Protein AF-A0AAP8LA38-F1 (afdb_monomer_lite)

Foldseek 3Di:
DDWDKFQVVVVLLVLQVVCVVVVVDDPPDDWDKDKDWDWDADPDPQFDQAPVGGTTWTWIFIDTPNRTNGIMTIHRDDDRPPCPVVSVVVSVVSD

Sequence (95 aa):
KNYDFNTADTLNTLLLNCMFASGQLKEGEMYDVDFDHQFIETEKYDAKPTYKKFLGYRPGVAVIDDLIVGMENSEGDTNVRCDQKDTLKRFFERC

Structure (mmCIF, N/CA/C/O backbone):
data_AF-A0AAP8LA38-F1
#
_entry.id   AF-A0AAP8LA38-F1
#
loop_
_atom_site.group_PDB
_atom_site.id
_atom_site.type_symbol
_atom_site.label_atom_id
_atom_site.label_alt_id
_atom_site.label_comp_id
_atom_site.label_asym_id
_atom_site.label_entity_id
_atom_site.label_seq_id
_atom_site.pdbx_PDB_ins_code
_atom_site.Cartn_x
_atom_site.Cartn_y
_atom_site.Cartn_z
_atom_site.occupanc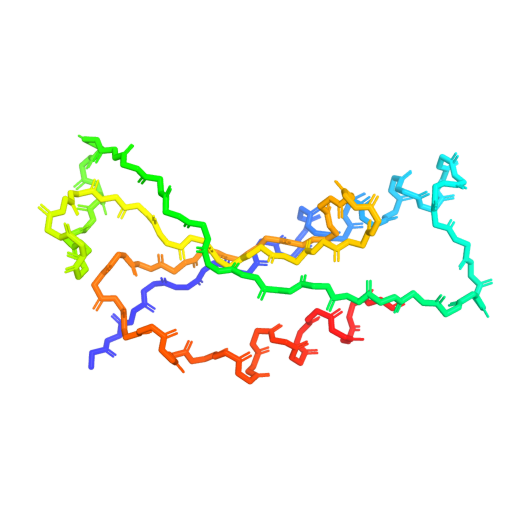y
_atom_site.B_iso_or_equiv
_atom_site.auth_seq_id
_atom_site.auth_comp_id
_atom_site.auth_asym_id
_atom_site.auth_atom_id
_atom_site.pdbx_PDB_model_num
ATOM 1 N N . LYS A 1 1 ? 22.023 3.041 -5.050 1.00 52.41 1 LYS A N 1
ATOM 2 C CA . LYS A 1 1 ? 20.986 3.395 -6.047 1.00 52.41 1 LYS A CA 1
ATOM 3 C C . LYS A 1 1 ? 19.891 4.130 -5.298 1.00 52.41 1 LYS A C 1
ATOM 5 O O . LYS A 1 1 ? 19.580 3.684 -4.203 1.00 52.41 1 LYS A O 1
ATOM 10 N N . ASN A 1 2 ? 19.417 5.254 -5.826 1.00 57.28 2 ASN A N 1
ATOM 11 C CA . ASN A 1 2 ? 18.261 5.963 -5.289 1.00 57.28 2 ASN A CA 1
ATOM 12 C C . ASN A 1 2 ? 17.061 5.464 -6.099 1.00 57.28 2 ASN A C 1
ATOM 14 O O . ASN A 1 2 ? 17.126 5.546 -7.325 1.00 57.28 2 ASN A O 1
ATOM 18 N N . TYR A 1 3 ? 16.090 4.835 -5.446 1.00 64.69 3 TYR A N 1
ATOM 19 C CA . TYR A 1 3 ? 14.879 4.337 -6.099 1.00 64.69 3 TYR A CA 1
ATOM 20 C C . TYR A 1 3 ? 13.760 5.329 -5.821 1.00 64.69 3 TYR A C 1
ATOM 22 O O . TYR A 1 3 ? 13.629 5.789 -4.685 1.00 64.69 3 TYR A O 1
ATOM 30 N N . ASP A 1 4 ? 12.958 5.640 -6.833 1.00 69.06 4 ASP A N 1
ATOM 31 C CA . ASP A 1 4 ? 11.779 6.469 -6.625 1.00 69.06 4 ASP A CA 1
ATOM 32 C C . ASP A 1 4 ? 10.696 5.651 -5.913 1.00 69.06 4 ASP A C 1
ATOM 34 O O . ASP A 1 4 ? 10.259 4.588 -6.369 1.00 69.06 4 ASP A O 1
ATOM 38 N N . PHE A 1 5 ? 10.285 6.151 -4.751 1.00 76.06 5 PHE A N 1
ATOM 39 C CA . PHE A 1 5 ? 9.273 5.535 -3.909 1.00 76.06 5 PHE A CA 1
ATOM 40 C C . PHE A 1 5 ? 8.142 6.528 -3.672 1.00 76.06 5 PHE A C 1
ATOM 42 O O . PHE A 1 5 ? 8.372 7.645 -3.209 1.00 76.06 5 PHE A O 1
ATOM 49 N N . ASN A 1 6 ? 6.915 6.123 -3.987 1.00 80.81 6 ASN A N 1
ATOM 50 C CA . ASN A 1 6 ? 5.728 6.937 -3.771 1.00 80.81 6 ASN A CA 1
ATOM 51 C C . ASN A 1 6 ? 4.824 6.264 -2.736 1.00 80.81 6 ASN A C 1
ATOM 53 O O . ASN A 1 6 ? 4.225 5.224 -3.008 1.00 80.81 6 ASN A O 1
ATOM 57 N N . THR A 1 7 ? 4.711 6.888 -1.566 1.00 81.31 7 THR A N 1
ATOM 58 C CA . THR A 1 7 ? 3.878 6.443 -0.439 1.00 81.31 7 THR A CA 1
ATOM 59 C C . THR A 1 7 ? 2.388 6.709 -0.633 1.00 81.31 7 THR A C 1
ATOM 61 O O . THR A 1 7 ? 1.584 6.160 0.112 1.00 81.31 7 THR A O 1
ATOM 64 N N . ALA A 1 8 ? 2.014 7.566 -1.591 1.00 85.38 8 ALA A N 1
ATOM 65 C CA . ALA A 1 8 ? 0.637 7.959 -1.885 1.00 85.38 8 ALA A CA 1
ATOM 66 C C . ALA A 1 8 ? -0.192 8.333 -0.634 1.00 85.38 8 ALA A C 1
ATOM 68 O O . ALA A 1 8 ? -1.385 8.037 -0.567 1.00 85.38 8 ALA A O 1
ATOM 69 N N . ASP A 1 9 ? 0.424 9.004 0.349 1.00 85.38 9 ASP A N 1
ATOM 70 C CA . ASP A 1 9 ? -0.159 9.239 1.682 1.00 85.38 9 ASP A CA 1
ATOM 71 C C . ASP A 1 9 ? -1.572 9.834 1.629 1.00 85.38 9 ASP A C 1
ATOM 73 O O . ASP A 1 9 ? -2.493 9.310 2.248 1.00 85.38 9 ASP A O 1
ATOM 77 N N . THR A 1 10 ? -1.782 10.886 0.833 1.00 89.00 10 THR A N 1
ATOM 78 C CA . THR A 1 10 ? -3.095 11.538 0.701 1.00 89.00 10 THR A CA 1
ATOM 79 C C . THR A 1 10 ? -4.172 10.593 0.161 1.00 89.00 10 THR A C 1
ATOM 81 O O . THR A 1 10 ? -5.317 10.652 0.605 1.00 89.00 10 THR A O 1
ATOM 84 N N . LEU A 1 11 ? -3.816 9.721 -0.789 1.00 89.38 11 LEU A N 1
ATOM 85 C CA . LEU A 1 11 ? -4.740 8.742 -1.365 1.00 89.38 11 LEU A CA 1
ATOM 86 C C . LEU A 1 11 ? -5.093 7.666 -0.337 1.00 89.38 11 LEU A C 1
ATOM 88 O O . LEU A 1 11 ? -6.269 7.362 -0.160 1.00 89.38 11 LEU A O 1
ATOM 92 N N . ASN A 1 12 ? -4.087 7.132 0.356 1.00 89.75 12 ASN A N 1
ATOM 93 C CA . ASN A 1 12 ? -4.274 6.092 1.366 1.00 89.75 12 ASN A CA 1
ATOM 94 C C . ASN A 1 12 ? -5.137 6.601 2.532 1.00 89.75 12 ASN A C 1
ATOM 96 O O . ASN A 1 12 ? -6.088 5.936 2.933 1.00 89.75 12 ASN A O 1
ATOM 100 N N . THR A 1 13 ? -4.895 7.827 3.002 1.00 90.19 13 THR A N 1
ATOM 101 C CA . THR A 1 13 ? -5.732 8.470 4.027 1.00 90.19 13 THR A CA 1
ATOM 102 C C . THR A 1 13 ? -7.174 8.660 3.558 1.00 90.19 13 THR A C 1
ATOM 104 O O . THR A 1 13 ? -8.110 8.422 4.319 1.00 90.19 13 THR A O 1
ATOM 107 N N . LEU A 1 14 ? -7.387 9.076 2.305 1.00 91.44 14 LEU A N 1
ATOM 108 C CA . LEU A 1 14 ? -8.738 9.223 1.760 1.00 91.44 14 LEU A CA 1
ATOM 109 C C . LEU A 1 14 ? -9.468 7.874 1.680 1.00 91.44 14 LEU A C 1
ATOM 111 O O . LEU A 1 14 ? -10.636 7.807 2.057 1.00 91.44 14 LEU A O 1
ATOM 115 N N . LEU A 1 15 ? -8.789 6.815 1.229 1.00 90.06 15 LEU A N 1
ATOM 116 C CA . LEU A 1 15 ? -9.349 5.462 1.151 1.00 90.06 15 LEU A CA 1
ATOM 117 C C . LEU A 1 15 ? -9.808 4.967 2.525 1.00 90.06 15 LEU A C 1
ATOM 119 O O . LEU A 1 15 ? -10.96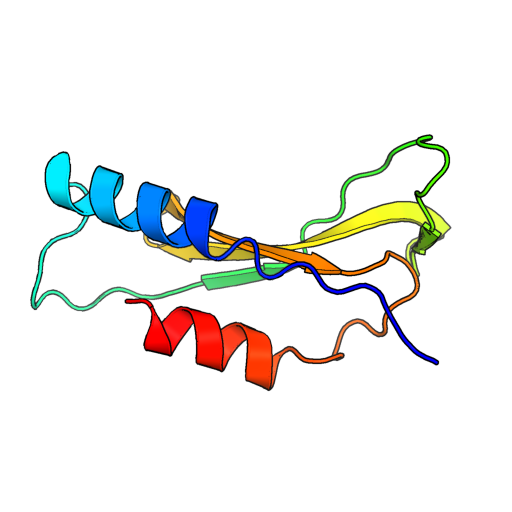7 4.578 2.666 1.00 90.06 15 LEU A O 1
ATOM 123 N N . LEU A 1 16 ? -8.947 5.067 3.540 1.00 89.56 16 LEU A N 1
ATOM 124 C CA . LEU A 1 16 ? -9.283 4.685 4.914 1.00 89.56 16 LEU A CA 1
ATOM 125 C C . LEU A 1 16 ? -10.484 5.480 5.441 1.00 89.56 16 LEU A C 1
ATOM 127 O O . LEU A 1 16 ? -11.452 4.896 5.925 1.00 89.56 16 LEU A O 1
ATOM 131 N N . ASN A 1 17 ? -10.486 6.804 5.260 1.00 90.44 17 ASN A N 1
ATOM 132 C CA . ASN A 1 17 ? -11.609 7.650 5.669 1.00 90.44 17 ASN A CA 1
ATOM 133 C C . ASN A 1 17 ? -12.925 7.244 4.988 1.00 90.44 17 ASN A C 1
ATOM 135 O O . ASN A 1 17 ? -13.973 7.223 5.633 1.00 90.44 17 ASN A O 1
ATOM 139 N N . CYS A 1 18 ? -12.894 6.900 3.697 1.00 92.06 18 CYS A N 1
ATOM 140 C CA . CYS A 1 18 ? -14.069 6.412 2.977 1.00 92.06 18 CYS A CA 1
ATOM 141 C C . CYS A 1 18 ? -14.559 5.055 3.506 1.00 92.06 18 CYS A C 1
ATOM 143 O O . CYS A 1 18 ? -15.769 4.837 3.590 1.00 92.06 18 CYS A O 1
ATOM 145 N N . MET A 1 19 ? -13.653 4.156 3.890 1.00 90.44 19 MET A N 1
ATOM 146 C CA . MET A 1 19 ? -14.004 2.849 4.455 1.00 90.44 19 MET A CA 1
ATOM 147 C C . MET A 1 19 ? -14.628 2.964 5.848 1.00 90.44 19 MET A C 1
ATOM 149 O O . MET A 1 19 ? -15.618 2.288 6.129 1.00 90.44 19 MET A O 1
ATOM 153 N N . PHE A 1 20 ? -14.127 3.873 6.689 1.00 90.25 20 PHE A N 1
ATOM 154 C CA . PHE A 1 20 ? -14.767 4.191 7.968 1.00 90.25 20 PHE A CA 1
ATOM 155 C C . PHE A 1 20 ? -16.129 4.866 7.769 1.00 90.25 20 PHE A C 1
ATOM 157 O O . PHE A 1 20 ? -17.113 4.481 8.397 1.00 90.25 20 PHE A O 1
ATOM 164 N N . ALA A 1 21 ? -16.226 5.832 6.849 1.00 92.38 21 ALA A N 1
ATOM 165 C CA . ALA A 1 21 ? -17.476 6.547 6.581 1.00 92.38 21 ALA A CA 1
ATOM 166 C C . ALA A 1 21 ? -18.578 5.648 5.991 1.00 92.38 21 ALA A C 1
ATOM 168 O O . ALA A 1 21 ? -19.759 5.862 6.257 1.00 92.38 21 ALA A O 1
ATOM 169 N N . SER A 1 22 ? -18.204 4.645 5.193 1.00 93.38 22 SER A N 1
ATOM 170 C CA . SER A 1 22 ? -19.131 3.646 4.643 1.00 93.38 22 SER A CA 1
ATOM 171 C C . SER A 1 22 ? -19.452 2.507 5.619 1.00 93.38 22 SER A C 1
ATOM 173 O O . SER A 1 22 ? -20.347 1.709 5.342 1.00 93.38 22 SER A O 1
ATOM 175 N N . GLY A 1 23 ? -18.758 2.433 6.760 1.00 90.44 23 GLY A N 1
ATOM 176 C CA . GLY A 1 23 ? -18.927 1.384 7.767 1.00 90.44 23 GLY A CA 1
ATOM 177 C C . GLY A 1 23 ? -18.339 0.027 7.373 1.00 90.44 23 GLY A C 1
ATOM 178 O O . GLY A 1 23 ? -18.664 -0.975 8.011 1.00 90.44 23 GLY A O 1
ATOM 179 N N . GLN A 1 24 ? -17.502 -0.014 6.330 1.00 90.50 24 GLN A N 1
ATOM 180 C CA . GLN A 1 24 ? -16.757 -1.212 5.931 1.00 90.50 24 GLN A CA 1
ATOM 181 C C . GLN A 1 24 ? -15.669 -1.551 6.955 1.00 90.50 24 GLN A C 1
ATOM 183 O O . GLN A 1 24 ? -15.457 -2.722 7.254 1.00 90.50 24 GLN A O 1
ATOM 188 N N . LEU A 1 25 ? -15.042 -0.522 7.532 1.00 89.81 25 LEU A N 1
ATOM 189 C CA . LEU A 1 25 ? -14.147 -0.638 8.681 1.00 89.81 25 LEU A CA 1
ATOM 190 C C . LEU A 1 25 ? -14.770 0.048 9.896 1.00 89.81 25 LEU A C 1
ATOM 192 O O . LEU A 1 25 ? -15.481 1.049 9.767 1.00 89.81 25 LEU A O 1
ATOM 196 N N . LYS A 1 26 ? -14.506 -0.496 11.084 1.00 90.06 26 LYS A N 1
ATOM 197 C CA . LYS A 1 26 ? -15.002 0.024 12.359 1.00 90.06 26 LYS A CA 1
ATOM 198 C C . LYS A 1 26 ? -13.848 0.261 13.317 1.00 90.06 26 LYS A C 1
ATOM 200 O O . LYS A 1 26 ? -12.923 -0.538 13.411 1.00 90.06 26 LYS A O 1
ATOM 205 N N . GLU A 1 27 ? -13.928 1.366 14.044 1.00 85.38 27 GLU A N 1
ATOM 206 C CA . GLU A 1 27 ? -12.955 1.696 15.078 1.00 85.38 27 GLU A CA 1
ATOM 207 C C . GLU A 1 27 ? -13.034 0.686 16.236 1.00 85.38 27 GLU A C 1
ATOM 209 O O . GLU A 1 27 ? -14.124 0.331 16.687 1.00 85.38 27 GLU A O 1
ATOM 214 N N . GLY A 1 28 ? -11.875 0.227 16.717 1.00 85.19 28 GLY A N 1
ATOM 215 C CA . GLY A 1 28 ? -11.765 -0.715 17.838 1.00 85.19 28 GLY A CA 1
ATOM 216 C C . GLY A 1 28 ? -11.919 -2.196 17.474 1.00 85.19 28 GLY A C 1
ATOM 217 O O . GLY A 1 28 ? -11.717 -3.044 18.342 1.00 85.19 28 GLY A O 1
ATOM 218 N N . GLU A 1 29 ? -12.229 -2.515 16.218 1.00 87.06 29 GLU A N 1
ATOM 219 C CA . GLU A 1 29 ? -12.205 -3.887 15.709 1.00 87.06 29 GLU A CA 1
ATOM 220 C C . GLU A 1 29 ? -10.776 -4.308 15.329 1.00 87.06 29 GLU A C 1
ATOM 222 O O . GLU A 1 29 ? -9.930 -3.479 14.984 1.00 87.06 29 GLU A O 1
ATOM 227 N N . MET A 1 30 ? -10.503 -5.611 15.407 1.00 87.56 30 MET A N 1
ATOM 228 C CA . MET A 1 30 ? -9.235 -6.189 14.961 1.00 87.56 30 MET A CA 1
ATOM 229 C C . MET A 1 30 ? -9.408 -6.770 13.566 1.00 87.56 30 MET A C 1
ATOM 231 O O . MET A 1 30 ? -10.330 -7.545 13.325 1.00 87.56 30 MET A O 1
ATOM 235 N N . TYR A 1 31 ? -8.485 -6.419 12.682 1.00 88.69 31 TYR A N 1
ATOM 236 C CA . TYR A 1 31 ? -8.467 -6.870 11.302 1.00 88.69 31 TYR A CA 1
ATOM 237 C C . TYR A 1 31 ? -7.111 -7.485 10.977 1.00 88.69 31 TYR A C 1
ATOM 239 O O . TYR A 1 31 ? -6.076 -6.996 11.441 1.00 88.69 31 TYR A O 1
ATOM 247 N N . ASP A 1 32 ? -7.123 -8.522 10.147 1.00 89.69 32 ASP A N 1
ATOM 248 C CA . ASP A 1 32 ? -5.909 -9.057 9.549 1.00 89.69 32 ASP A CA 1
ATOM 249 C C . ASP A 1 32 ? -5.558 -8.221 8.311 1.00 89.69 32 ASP A C 1
ATOM 251 O O . ASP A 1 32 ? -6.400 -7.969 7.448 1.00 89.69 32 ASP A O 1
ATOM 255 N N . VAL A 1 33 ? -4.311 -7.749 8.250 1.00 87.12 33 VAL A N 1
ATOM 256 C CA . VAL A 1 33 ? -3.787 -6.985 7.112 1.00 87.12 33 VAL A CA 1
ATOM 257 C C . VAL A 1 33 ? -2.878 -7.894 6.302 1.00 87.12 33 VAL A C 1
ATOM 259 O O . VAL A 1 33 ? -1.790 -8.255 6.759 1.00 87.12 33 VAL A O 1
ATOM 262 N N . ASP A 1 34 ? -3.288 -8.198 5.077 1.00 89.12 34 ASP A N 1
ATOM 263 C CA . ASP A 1 34 ? -2.449 -8.892 4.109 1.00 89.12 34 ASP A CA 1
ATOM 264 C C . ASP A 1 34 ? -1.660 -7.880 3.276 1.00 89.12 34 ASP A C 1
ATOM 266 O O . ASP A 1 34 ? -2.155 -6.812 2.906 1.00 89.12 34 ASP A O 1
ATOM 270 N N . PHE A 1 35 ? -0.404 -8.206 2.972 1.00 86.44 35 PHE A N 1
ATOM 271 C CA . PHE A 1 35 ? 0.465 -7.357 2.165 1.00 86.44 35 PHE A CA 1
ATOM 272 C C . PHE A 1 35 ? 1.195 -8.165 1.104 1.00 86.44 35 PHE A C 1
ATOM 274 O O . PHE A 1 35 ? 1.967 -9.071 1.423 1.00 86.44 35 PHE A O 1
ATOM 281 N N . ASP A 1 36 ? 1.048 -7.735 -0.145 1.00 84.31 36 ASP A N 1
ATOM 282 C CA . ASP A 1 36 ? 1.711 -8.342 -1.288 1.00 84.31 36 ASP A CA 1
ATOM 283 C C . ASP A 1 36 ? 2.216 -7.304 -2.289 1.00 84.31 36 ASP A C 1
ATOM 285 O O . ASP A 1 36 ? 1.741 -6.171 -2.379 1.00 84.31 36 ASP A O 1
ATOM 289 N N . HIS A 1 37 ? 3.203 -7.711 -3.088 1.00 85.06 37 HIS A N 1
ATOM 290 C CA . HIS A 1 37 ? 3.617 -6.936 -4.251 1.00 85.06 37 HIS A CA 1
ATOM 291 C C . HIS A 1 37 ? 2.837 -7.398 -5.477 1.00 85.06 37 HIS A C 1
ATOM 293 O O . HIS A 1 37 ? 3.072 -8.497 -5.991 1.00 85.06 37 HIS A O 1
ATOM 299 N N . GLN A 1 38 ? 1.979 -6.529 -5.996 1.00 85.81 38 GLN A N 1
ATOM 300 C CA . GLN A 1 38 ? 1.314 -6.763 -7.268 1.00 85.81 38 GLN A CA 1
ATOM 301 C C . GLN A 1 38 ? 2.232 -6.304 -8.401 1.00 85.81 38 GLN A C 1
ATOM 303 O O . GLN A 1 38 ? 2.851 -5.246 -8.322 1.00 85.81 38 GLN A O 1
ATOM 308 N N . PHE A 1 39 ? 2.330 -7.084 -9.476 1.00 85.12 39 PHE A N 1
ATOM 309 C CA . PHE A 1 39 ? 3.039 -6.641 -10.674 1.00 85.12 39 PHE A CA 1
ATOM 310 C C . PHE A 1 39 ? 2.050 -6.158 -11.718 1.00 85.12 39 PHE A C 1
ATOM 312 O O . PHE A 1 39 ? 1.052 -6.828 -11.986 1.00 85.12 39 PHE A O 1
ATOM 319 N N . ILE A 1 40 ? 2.368 -5.022 -12.327 1.00 85.50 40 ILE A N 1
ATOM 320 C CA . ILE A 1 40 ? 1.573 -4.434 -13.398 1.00 85.50 40 ILE A CA 1
ATOM 321 C C . ILE A 1 40 ? 2.499 -4.253 -14.592 1.00 85.50 40 ILE A C 1
ATOM 323 O O . ILE A 1 40 ? 3.372 -3.385 -14.576 1.00 85.50 40 ILE A O 1
ATOM 327 N N . GLU A 1 41 ? 2.334 -5.102 -15.602 1.00 87.19 41 GLU A N 1
ATOM 328 C CA . GLU A 1 41 ? 3.048 -4.966 -16.869 1.00 87.19 41 GLU A CA 1
ATOM 329 C C . GLU A 1 41 ? 2.571 -3.705 -17.594 1.00 87.19 41 GLU A C 1
ATOM 331 O O . GLU A 1 41 ? 1.371 -3.431 -17.684 1.00 87.19 41 GLU A O 1
ATOM 336 N N . THR A 1 42 ? 3.514 -2.889 -18.059 1.00 85.00 42 THR A N 1
ATOM 337 C CA . THR A 1 42 ? 3.201 -1.650 -18.763 1.00 85.00 42 THR A CA 1
ATOM 338 C C . THR A 1 42 ? 4.346 -1.214 -19.671 1.00 85.00 42 THR A C 1
ATOM 340 O O . THR A 1 42 ? 5.520 -1.388 -19.355 1.00 85.00 42 THR A O 1
ATOM 343 N N . GLU A 1 43 ? 3.994 -0.591 -20.791 1.00 87.19 43 GLU A N 1
ATOM 344 C CA . GLU A 1 43 ? 4.939 -0.044 -21.772 1.00 87.19 43 GLU A CA 1
ATOM 345 C C . GLU A 1 43 ? 5.118 1.478 -21.622 1.00 87.19 43 GLU A C 1
ATOM 347 O O . GLU A 1 43 ? 5.489 2.177 -22.565 1.00 87.19 43 GLU A O 1
ATOM 352 N N . LYS A 1 44 ? 4.812 2.029 -20.440 1.00 86.25 44 LYS A N 1
ATOM 353 C CA . LYS A 1 44 ? 5.026 3.453 -20.165 1.00 86.25 44 LYS A CA 1
ATOM 354 C C . LYS A 1 44 ? 6.513 3.802 -20.199 1.00 86.25 44 LYS A C 1
ATOM 356 O O . LYS A 1 44 ? 7.367 2.987 -19.868 1.00 86.25 44 LYS A O 1
ATOM 361 N N . TYR A 1 45 ? 6.804 5.050 -20.556 1.00 81.69 45 TYR A N 1
ATOM 362 C CA . TYR A 1 45 ? 8.172 5.553 -20.696 1.00 81.69 45 TYR A CA 1
ATOM 363 C C . TYR A 1 45 ? 9.017 5.399 -19.418 1.00 81.69 45 TYR A C 1
ATOM 365 O O . TYR A 1 45 ? 10.211 5.132 -19.491 1.00 81.69 45 TYR A O 1
ATOM 373 N N . ASP A 1 46 ? 8.396 5.560 -18.251 1.00 80.75 46 ASP A N 1
ATOM 374 C CA . ASP A 1 46 ? 9.018 5.464 -16.929 1.00 80.75 46 ASP A CA 1
ATOM 375 C C . ASP A 1 46 ? 9.031 4.037 -16.351 1.00 80.75 46 ASP A C 1
ATOM 377 O O . ASP A 1 46 ? 9.588 3.809 -15.276 1.00 80.75 46 ASP A O 1
ATOM 381 N N . ALA A 1 47 ? 8.437 3.058 -17.043 1.00 82.81 47 ALA A N 1
ATOM 382 C CA . ALA A 1 47 ? 8.415 1.677 -16.583 1.00 82.81 47 ALA A CA 1
ATOM 383 C C . ALA A 1 47 ? 9.824 1.071 -16.602 1.00 82.81 47 ALA A C 1
ATOM 385 O O . ALA A 1 47 ? 10.569 1.190 -17.578 1.00 82.81 47 ALA A O 1
ATOM 386 N N . LYS A 1 48 ? 10.186 0.369 -15.524 1.00 84.25 48 LYS A N 1
ATOM 387 C CA . LYS A 1 48 ? 11.503 -0.265 -15.389 1.00 84.25 48 LYS A CA 1
ATOM 388 C C . LYS A 1 48 ? 11.425 -1.785 -15.547 1.00 84.25 48 LYS A C 1
ATOM 390 O O . LYS A 1 48 ? 10.381 -2.379 -15.263 1.00 84.25 48 LYS A O 1
ATOM 395 N N . PRO A 1 49 ? 12.519 -2.441 -15.980 1.00 83.94 49 PRO A N 1
ATOM 396 C CA . PRO A 1 49 ? 12.578 -3.895 -16.045 1.00 83.94 49 PRO A CA 1
ATOM 397 C C . PRO A 1 49 ? 12.401 -4.507 -14.658 1.00 83.94 49 PRO A C 1
ATOM 399 O O . PRO A 1 49 ? 13.158 -4.213 -13.734 1.00 83.94 49 PRO A O 1
ATOM 402 N N . THR A 1 50 ? 11.422 -5.392 -14.529 1.00 82.81 50 THR A N 1
ATOM 403 C CA . THR A 1 50 ? 11.190 -6.167 -13.310 1.00 82.81 50 THR A CA 1
ATOM 404 C C . THR A 1 50 ? 12.029 -7.447 -13.310 1.00 82.81 50 THR A C 1
ATOM 406 O O . THR A 1 50 ? 12.445 -7.942 -14.362 1.00 82.81 50 THR A O 1
ATOM 409 N N . TYR A 1 51 ? 12.237 -8.069 -12.142 1.00 78.88 51 TYR A N 1
ATOM 410 C CA . TYR A 1 51 ? 12.915 -9.377 -12.072 1.00 78.88 51 TYR A CA 1
ATOM 411 C C . TYR A 1 51 ? 12.163 -10.490 -12.825 1.00 78.88 51 TYR A C 1
ATOM 413 O O . TYR A 1 51 ? 12.762 -11.502 -13.190 1.00 78.88 51 TYR A O 1
ATOM 421 N N . LYS A 1 52 ? 10.858 -10.306 -13.077 1.00 82.88 52 LYS A N 1
ATOM 422 C CA . LYS A 1 52 ? 10.028 -11.206 -13.888 1.00 82.88 52 LYS A CA 1
ATOM 423 C C . LYS A 1 52 ? 10.247 -11.031 -15.399 1.00 82.88 52 LYS A C 1
ATOM 425 O O . LYS A 1 52 ? 9.591 -11.709 -16.180 1.00 82.88 52 LYS A O 1
ATOM 430 N N . LYS A 1 53 ? 11.219 -10.199 -15.799 1.00 85.50 53 LYS A N 1
ATOM 431 C CA . LYS A 1 53 ? 11.672 -9.981 -17.184 1.00 85.50 53 LYS A CA 1
ATOM 432 C C . LYS A 1 53 ? 10.649 -9.287 -18.095 1.00 85.50 53 LYS A C 1
ATOM 434 O O . LYS A 1 53 ? 10.698 -9.477 -19.304 1.00 85.50 53 LYS A O 1
ATOM 439 N N . PHE A 1 54 ? 9.786 -8.446 -17.530 1.00 86.38 54 PHE A N 1
ATOM 440 C CA . PHE A 1 54 ? 8.931 -7.513 -18.277 1.00 86.38 54 PHE A CA 1
ATOM 441 C C . PHE A 1 54 ? 9.059 -6.088 -17.726 1.00 86.38 54 PHE A C 1
ATOM 443 O O . PHE A 1 54 ? 9.489 -5.905 -16.581 1.00 86.38 54 PHE A O 1
ATOM 450 N N . LEU A 1 55 ? 8.699 -5.088 -18.534 1.00 86.38 55 LEU A N 1
ATOM 451 C CA . LEU A 1 55 ? 8.619 -3.687 -18.111 1.00 86.38 55 LEU A CA 1
ATOM 452 C C . LEU A 1 55 ? 7.335 -3.467 -17.316 1.00 86.38 55 LEU A C 1
ATOM 454 O O . LEU A 1 55 ? 6.253 -3.864 -17.745 1.00 86.38 55 LEU A O 1
ATOM 458 N N . GLY A 1 56 ? 7.444 -2.870 -16.137 1.00 87.81 56 GLY A N 1
ATOM 459 C CA . GLY A 1 56 ? 6.270 -2.698 -15.300 1.00 87.81 56 GLY A CA 1
ATOM 460 C C . GLY A 1 56 ? 6.530 -1.981 -13.992 1.00 87.81 56 GLY A C 1
ATOM 461 O O . GLY A 1 56 ? 7.656 -1.594 -13.670 1.00 87.81 56 GLY A O 1
ATOM 462 N N . TYR A 1 57 ? 5.457 -1.853 -13.222 1.00 85.12 57 TYR A N 1
ATOM 463 C CA . TYR A 1 57 ? 5.500 -1.376 -11.848 1.00 85.12 57 TYR A CA 1
ATOM 464 C C . TYR A 1 57 ? 5.354 -2.528 -10.865 1.00 85.12 57 TYR A C 1
ATOM 466 O O . TYR A 1 57 ? 4.791 -3.585 -11.177 1.00 85.12 57 TYR A O 1
ATOM 474 N N . ARG A 1 58 ? 5.848 -2.282 -9.654 1.00 84.62 58 ARG A N 1
ATOM 475 C CA . ARG A 1 58 ? 5.767 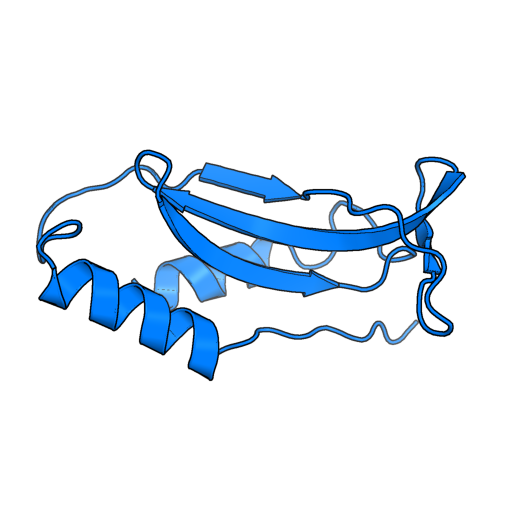-3.203 -8.527 1.00 84.62 58 ARG A CA 1
ATOM 476 C C . ARG A 1 58 ? 5.211 -2.467 -7.303 1.00 84.62 58 ARG A C 1
ATOM 478 O O . ARG A 1 58 ? 5.973 -2.176 -6.373 1.00 84.62 58 ARG A O 1
ATOM 485 N N . PRO A 1 59 ? 3.915 -2.115 -7.305 1.00 86.12 59 PRO A N 1
ATOM 486 C CA . PRO A 1 59 ? 3.276 -1.586 -6.114 1.00 86.12 59 PRO A CA 1
ATOM 487 C C . PRO A 1 59 ? 3.224 -2.629 -4.993 1.00 86.12 59 PRO A C 1
ATOM 489 O O . PRO A 1 59 ? 2.928 -3.801 -5.226 1.00 86.12 59 PRO A O 1
ATOM 492 N N . GLY A 1 60 ? 3.506 -2.183 -3.773 1.00 88.19 60 GLY A N 1
ATOM 493 C CA . GLY A 1 60 ? 3.083 -2.851 -2.553 1.00 88.19 60 GLY A CA 1
ATOM 494 C C . GLY A 1 60 ? 1.628 -2.492 -2.272 1.00 88.19 60 GLY A C 1
ATOM 495 O O . GLY A 1 60 ? 1.267 -1.314 -2.281 1.00 88.19 60 GLY A O 1
ATOM 496 N N . VAL A 1 61 ? 0.797 -3.503 -2.055 1.00 89.06 61 VAL A N 1
ATOM 497 C CA . VAL A 1 61 ? -0.637 -3.354 -1.807 1.00 89.06 61 VAL A CA 1
ATOM 498 C C . VAL A 1 61 ? -0.949 -3.999 -0.466 1.00 89.06 61 VAL A C 1
ATOM 500 O O . VAL A 1 61 ? -0.559 -5.140 -0.228 1.00 89.06 61 VAL A O 1
ATOM 503 N N . ALA A 1 62 ? -1.626 -3.250 0.399 1.00 89.81 62 ALA A N 1
ATOM 504 C CA . ALA A 1 62 ? -2.165 -3.730 1.661 1.00 89.81 62 ALA A CA 1
ATOM 505 C C . ALA A 1 62 ? -3.681 -3.895 1.535 1.00 89.81 62 ALA A C 1
ATOM 507 O O . ALA A 1 62 ? -4.365 -2.990 1.035 1.00 89.81 62 ALA A O 1
ATOM 508 N N . VAL A 1 63 ? -4.195 -5.036 1.989 1.00 90.38 63 VAL A N 1
ATOM 509 C CA . VAL A 1 63 ? -5.620 -5.367 1.948 1.00 90.38 63 VAL A CA 1
ATOM 510 C C . VAL A 1 63 ? -6.127 -5.853 3.306 1.00 90.38 63 VAL A C 1
ATOM 512 O O . VAL A 1 63 ? -5.382 -6.467 4.063 1.00 90.38 63 VAL A O 1
ATOM 515 N N . ILE A 1 64 ? -7.392 -5.559 3.603 1.00 90.69 64 ILE A N 1
ATOM 516 C CA . ILE A 1 64 ? -8.153 -6.075 4.750 1.00 90.69 64 ILE A CA 1
ATOM 517 C C . ILE A 1 64 ? -9.466 -6.616 4.202 1.00 90.69 64 ILE A C 1
ATOM 519 O O . ILE A 1 64 ? -10.199 -5.844 3.591 1.00 90.69 64 ILE A O 1
ATOM 523 N N . ASP A 1 65 ? -9.779 -7.897 4.405 1.00 87.00 65 ASP A N 1
ATOM 524 C CA . ASP A 1 65 ? -11.038 -8.508 3.939 1.00 87.00 65 ASP A CA 1
ATOM 525 C C . ASP A 1 65 ? -11.376 -8.146 2.471 1.00 87.00 65 ASP A C 1
ATOM 527 O O . ASP A 1 65 ? -12.464 -7.660 2.158 1.00 87.00 65 ASP A O 1
ATOM 531 N N . ASP A 1 66 ? -10.399 -8.312 1.568 1.00 86.94 66 ASP A N 1
ATOM 532 C CA . ASP A 1 66 ? -10.450 -7.942 0.138 1.00 86.94 66 ASP A CA 1
ATOM 533 C C . ASP A 1 66 ? -10.545 -6.428 -0.176 1.00 86.94 66 ASP A C 1
ATOM 535 O O . ASP A 1 66 ? -10.588 -6.023 -1.344 1.00 86.94 66 ASP A O 1
ATOM 539 N N . LEU A 1 67 ? -10.529 -5.557 0.835 1.00 89.38 67 LEU A N 1
ATOM 540 C CA . LEU A 1 67 ? -10.523 -4.101 0.685 1.00 89.38 67 LEU A CA 1
ATOM 541 C C . LEU A 1 67 ? -9.096 -3.568 0.603 1.00 89.38 67 LEU A C 1
ATOM 543 O O . LEU A 1 67 ? -8.290 -3.790 1.499 1.00 89.38 67 LEU A O 1
ATOM 547 N N . ILE A 1 68 ? -8.788 -2.792 -0.437 1.00 88.81 68 ILE A N 1
ATOM 548 C CA . ILE A 1 68 ? -7.478 -2.143 -0.576 1.00 88.81 68 ILE A CA 1
ATOM 549 C C . ILE A 1 68 ? -7.384 -0.959 0.387 1.00 88.81 68 ILE A C 1
ATOM 551 O O . ILE A 1 68 ? -7.906 0.120 0.110 1.00 88.81 68 ILE A O 1
ATOM 555 N N . VAL A 1 69 ? -6.677 -1.156 1.494 1.00 87.50 69 VAL A N 1
ATOM 556 C CA . VAL A 1 69 ? -6.477 -0.141 2.541 1.00 87.50 69 VAL A CA 1
ATOM 557 C C . VAL A 1 69 ? -5.230 0.704 2.317 1.00 87.50 69 VAL A C 1
ATOM 559 O O . VAL A 1 69 ? -5.038 1.733 2.964 1.00 87.50 69 VAL A O 1
ATOM 562 N N . GLY A 1 70 ? -4.373 0.297 1.382 1.00 88.00 70 GLY A N 1
ATOM 563 C CA . GLY A 1 70 ? -3.151 1.026 1.133 1.00 88.00 70 GLY A CA 1
ATOM 564 C C . GLY A 1 70 ? -2.384 0.581 -0.100 1.00 88.00 70 GLY A C 1
ATOM 565 O O . GLY A 1 70 ? -2.320 -0.600 -0.437 1.00 88.00 70 GLY A O 1
ATOM 566 N N . MET A 1 71 ? -1.770 1.551 -0.770 1.00 87.00 71 MET A N 1
ATOM 567 C CA . MET A 1 71 ? -0.920 1.331 -1.931 1.00 87.00 71 MET A CA 1
ATOM 568 C C . MET A 1 71 ? 0.342 2.176 -1.833 1.00 87.00 71 MET A C 1
ATOM 570 O O . MET A 1 71 ? 0.278 3.376 -1.572 1.00 87.00 71 MET A O 1
ATOM 574 N N . GLU A 1 72 ? 1.487 1.566 -2.106 1.00 85.06 72 GLU A N 1
ATOM 575 C CA . GLU A 1 72 ? 2.760 2.268 -2.242 1.00 85.06 72 GLU A CA 1
ATOM 576 C C . GLU A 1 72 ? 3.452 1.784 -3.508 1.00 85.06 72 GLU A C 1
ATOM 578 O O . GLU A 1 72 ? 3.545 0.583 -3.755 1.00 85.06 72 GLU A O 1
ATOM 583 N N . ASN A 1 73 ? 3.918 2.704 -4.348 1.00 80.56 73 ASN A N 1
ATOM 584 C CA . ASN A 1 73 ? 4.582 2.337 -5.590 1.00 80.56 73 ASN A CA 1
ATOM 585 C C . ASN A 1 73 ? 6.098 2.405 -5.432 1.00 80.56 73 ASN A C 1
ATOM 587 O O . ASN A 1 73 ? 6.636 3.395 -4.937 1.00 80.56 73 ASN A O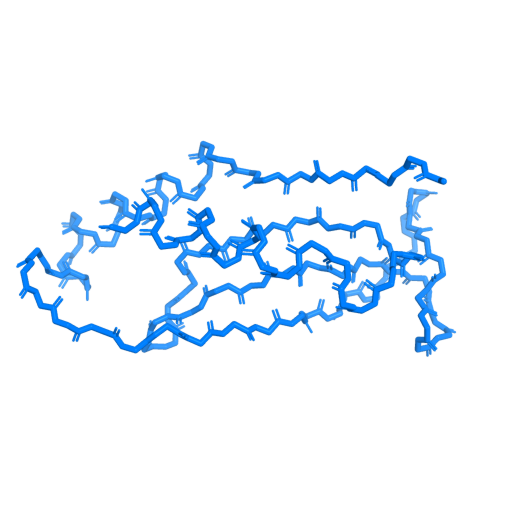 1
ATOM 591 N N . SER A 1 74 ? 6.770 1.370 -5.925 1.00 75.44 74 SER A N 1
ATOM 592 C CA . SER A 1 74 ? 8.221 1.331 -6.059 1.00 75.44 74 SER A CA 1
ATOM 593 C C . SER A 1 74 ? 8.597 1.025 -7.500 1.00 75.44 74 SER A C 1
ATOM 595 O O . SER A 1 74 ? 7.847 0.378 -8.241 1.00 75.44 74 SER A O 1
ATOM 597 N N . GLU A 1 75 ? 9.777 1.478 -7.900 1.00 72.62 75 GLU A N 1
ATOM 598 C CA . GLU A 1 75 ? 10.315 1.176 -9.217 1.00 72.62 75 GLU A CA 1
ATOM 599 C C . GLU A 1 75 ? 10.455 -0.334 -9.468 1.00 72.62 75 GLU A C 1
ATOM 601 O O . GLU A 1 75 ? 10.754 -1.125 -8.566 1.00 72.62 75 GLU A O 1
ATOM 606 N N . GLY A 1 76 ? 10.271 -0.742 -10.726 1.00 60.84 76 GLY A N 1
ATOM 607 C CA . GLY A 1 76 ? 10.308 -2.149 -11.133 1.00 60.84 76 GLY A CA 1
ATOM 608 C C . GLY A 1 76 ? 11.657 -2.843 -10.903 1.00 60.84 76 GLY A C 1
ATOM 609 O O . GLY A 1 76 ? 11.676 -4.054 -10.678 1.00 60.84 76 GLY A O 1
ATOM 610 N N . ASP A 1 77 ? 12.768 -2.095 -10.897 1.00 66.19 77 ASP A N 1
ATOM 611 C CA . ASP A 1 77 ? 14.128 -2.619 -10.689 1.00 66.19 77 ASP A CA 1
ATOM 612 C C . ASP A 1 77 ? 14.553 -2.675 -9.209 1.00 66.19 77 ASP A C 1
ATOM 614 O O . ASP A 1 77 ? 15.672 -3.098 -8.893 1.00 66.19 77 ASP A O 1
ATOM 618 N N . THR A 1 78 ? 13.665 -2.279 -8.296 1.00 59.88 78 THR A N 1
ATOM 619 C CA . THR A 1 78 ? 13.901 -2.337 -6.852 1.00 59.88 78 THR A CA 1
ATOM 620 C C . THR A 1 78 ? 13.941 -3.794 -6.368 1.00 59.88 78 THR A C 1
ATOM 622 O O . THR A 1 78 ? 13.197 -4.654 -6.846 1.00 59.88 78 THR A O 1
ATOM 625 N N . ASN A 1 79 ? 14.801 -4.102 -5.388 1.00 64.38 79 ASN A N 1
ATOM 626 C CA . ASN A 1 79 ? 14.847 -5.437 -4.779 1.00 64.38 79 ASN A CA 1
ATOM 627 C C . ASN A 1 79 ? 13.485 -5.784 -4.143 1.00 64.38 79 ASN A C 1
ATOM 629 O O . ASN A 1 79 ? 12.876 -4.947 -3.484 1.00 64.38 79 ASN A O 1
ATOM 633 N N . VAL A 1 80 ? 13.032 -7.033 -4.288 1.00 58.72 80 VAL A N 1
ATOM 634 C CA . VAL A 1 80 ? 11.737 -7.523 -3.775 1.00 58.72 80 VAL A CA 1
ATOM 635 C C . VAL A 1 80 ? 11.576 -7.309 -2.267 1.00 58.72 80 VAL A C 1
ATOM 637 O O . VAL A 1 80 ? 10.470 -7.072 -1.794 1.00 58.72 80 VAL A O 1
ATOM 640 N N . ARG A 1 81 ? 12.686 -7.364 -1.520 1.00 59.78 81 ARG A N 1
ATOM 641 C CA . ARG A 1 81 ? 12.721 -7.139 -0.065 1.00 59.78 81 ARG A CA 1
ATOM 642 C C . ARG A 1 81 ? 13.008 -5.688 0.336 1.00 59.78 81 ARG A C 1
ATOM 644 O O . ARG A 1 81 ? 13.161 -5.422 1.525 1.00 59.78 81 ARG A O 1
ATOM 651 N N . CYS A 1 82 ? 13.159 -4.773 -0.621 1.00 60.91 82 CYS A N 1
ATOM 652 C CA . CYS A 1 82 ? 13.479 -3.380 -0.319 1.00 60.91 82 CYS A CA 1
ATOM 653 C C . CYS A 1 82 ? 12.316 -2.740 0.435 1.00 60.91 82 CYS A C 1
ATOM 655 O O . CYS A 1 82 ? 11.171 -2.862 0.006 1.00 60.91 82 CYS A O 1
ATOM 657 N N . ASP A 1 83 ? 12.634 -2.113 1.566 1.00 65.06 83 ASP A N 1
ATOM 658 C CA . ASP A 1 83 ? 11.739 -1.270 2.362 1.00 65.06 83 ASP A CA 1
ATOM 659 C C . ASP A 1 83 ? 10.414 -1.923 2.785 1.00 65.06 83 ASP A C 1
ATOM 661 O O . ASP A 1 83 ? 9.468 -1.235 3.162 1.00 65.06 83 ASP A O 1
ATOM 665 N N . GLN A 1 84 ? 10.341 -3.260 2.791 1.00 68.31 84 GLN A N 1
ATOM 666 C CA . GLN A 1 84 ? 9.141 -3.998 3.198 1.00 68.31 84 GLN A CA 1
ATOM 667 C C . GLN A 1 84 ? 8.782 -3.709 4.661 1.00 68.31 84 GLN A C 1
ATOM 669 O O . GLN A 1 84 ? 7.617 -3.506 4.988 1.00 68.31 84 GLN A O 1
ATOM 674 N N . LYS A 1 85 ? 9.790 -3.631 5.540 1.00 78.50 85 LYS A N 1
ATOM 675 C CA . LYS A 1 85 ? 9.595 -3.276 6.952 1.00 78.50 85 LYS A CA 1
ATOM 676 C C . LYS A 1 85 ? 9.032 -1.863 7.105 1.00 78.50 85 LYS A C 1
ATOM 678 O O . LYS A 1 85 ? 8.134 -1.661 7.913 1.00 78.50 85 LYS A O 1
ATOM 683 N N . ASP A 1 86 ? 9.549 -0.907 6.340 1.00 78.06 86 ASP A N 1
ATOM 684 C CA . ASP A 1 86 ? 9.126 0.491 6.436 1.00 78.06 86 ASP A CA 1
ATOM 685 C C . ASP A 1 86 ? 7.752 0.711 5.789 1.00 78.06 86 ASP A C 1
ATOM 687 O O . ASP A 1 86 ? 6.955 1.486 6.305 1.00 78.06 86 ASP A O 1
ATOM 691 N N . THR A 1 87 ? 7.444 -0.028 4.720 1.00 75.81 87 THR A N 1
ATOM 692 C CA . THR A 1 87 ? 6.122 -0.080 4.074 1.00 75.81 87 THR A CA 1
ATOM 693 C C . THR A 1 87 ? 5.066 -0.612 5.037 1.00 75.81 87 THR A C 1
ATOM 695 O O . THR A 1 87 ? 4.061 0.049 5.281 1.00 75.81 87 THR A O 1
ATOM 698 N N . LEU A 1 88 ? 5.332 -1.759 5.672 1.00 80.44 88 LEU A N 1
ATOM 699 C CA . LEU A 1 88 ? 4.444 -2.315 6.694 1.00 80.44 88 LEU A CA 1
ATOM 700 C C . LEU A 1 88 ? 4.287 -1.358 7.875 1.00 80.44 88 LEU A C 1
ATOM 702 O O . LEU A 1 88 ? 3.169 -1.108 8.311 1.00 80.44 88 LEU A O 1
ATOM 706 N N . LYS A 1 89 ? 5.389 -0.773 8.361 1.00 85.25 89 LYS A N 1
ATOM 707 C CA . LYS A 1 89 ? 5.347 0.206 9.451 1.00 85.25 89 LYS A CA 1
ATOM 708 C C . LYS A 1 89 ? 4.432 1.387 9.112 1.00 85.25 89 LYS A C 1
ATOM 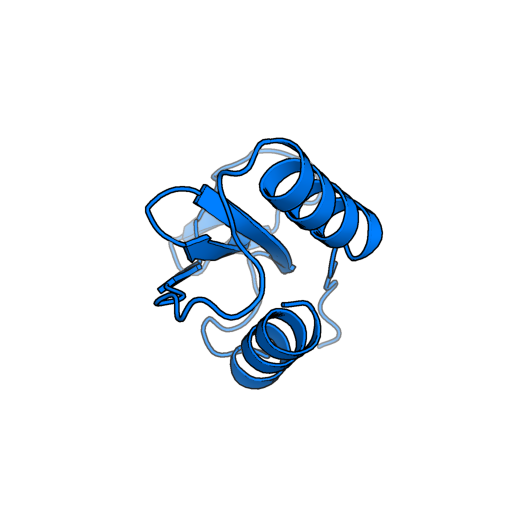710 O O . LYS A 1 89 ? 3.592 1.730 9.933 1.00 85.25 89 LYS A O 1
ATOM 715 N N . ARG A 1 90 ? 4.541 1.962 7.908 1.00 83.25 90 ARG A N 1
ATOM 716 C CA . ARG A 1 90 ? 3.660 3.054 7.464 1.00 83.25 90 ARG A CA 1
ATOM 717 C C . ARG A 1 90 ? 2.199 2.630 7.380 1.00 83.25 90 ARG A C 1
ATOM 719 O O . ARG A 1 90 ? 1.338 3.416 7.748 1.00 83.25 90 ARG A O 1
ATOM 726 N N . PHE A 1 91 ? 1.902 1.418 6.915 1.00 79.88 91 PHE A N 1
ATOM 727 C CA . PHE A 1 91 ? 0.518 0.937 6.890 1.00 79.88 91 PHE A CA 1
ATOM 728 C C . PHE A 1 91 ? -0.066 0.774 8.294 1.00 79.88 91 PHE A C 1
ATOM 730 O O . PHE A 1 91 ? -1.171 1.253 8.535 1.00 79.88 91 PHE A O 1
ATOM 737 N N . PHE A 1 92 ? 0.690 0.193 9.229 1.00 81.06 92 PHE A N 1
ATOM 738 C CA . PHE A 1 92 ? 0.249 0.058 10.620 1.00 81.06 92 PHE A CA 1
ATOM 739 C C . PHE A 1 92 ? 0.137 1.396 11.357 1.00 81.06 92 PHE A C 1
ATOM 741 O O . PHE A 1 92 ? -0.696 1.520 12.239 1.00 81.06 92 PHE A O 1
ATOM 748 N N . GLU A 1 93 ? 0.954 2.396 11.018 1.00 84.25 93 G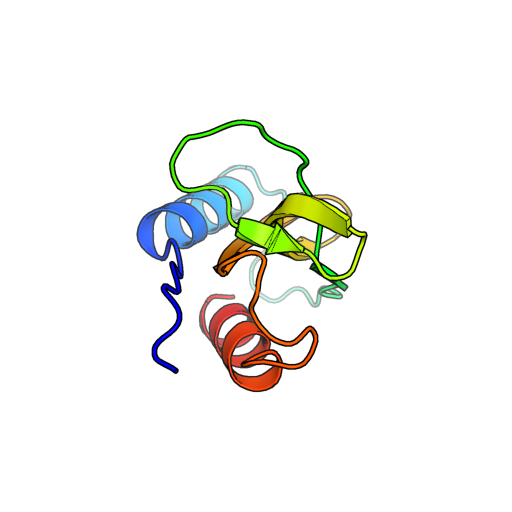LU A N 1
ATOM 749 C CA . GLU A 1 93 ? 0.860 3.738 11.615 1.00 84.25 93 GLU A CA 1
ATOM 750 C C . GLU A 1 93 ? -0.302 4.579 11.049 1.00 84.25 93 GLU A C 1
ATOM 752 O O . GLU A 1 93 ? -0.628 5.615 11.627 1.00 84.25 93 GLU A O 1
ATOM 757 N N . ARG A 1 94 ? -0.905 4.173 9.919 1.00 75.94 94 ARG A N 1
ATOM 758 C CA . ARG A 1 94 ? -2.044 4.865 9.282 1.00 75.94 94 ARG A CA 1
ATOM 759 C C . ARG A 1 94 ? -3.415 4.328 9.716 1.00 75.94 94 ARG A C 1
ATOM 761 O O . ARG A 1 94 ? -4.388 5.067 9.571 1.00 75.94 94 ARG A O 1
ATOM 768 N N . CYS A 1 95 ? -3.487 3.069 10.153 1.00 63.44 95 CYS A N 1
ATOM 769 C CA . CYS A 1 95 ? -4.707 2.426 10.658 1.00 63.44 95 CYS A CA 1
ATOM 770 C C . CYS A 1 95 ? -4.914 2.758 12.139 1.00 63.44 95 CYS A C 1
ATOM 772 O O . CYS A 1 95 ? -6.089 2.923 12.528 1.00 63.44 95 CYS A O 1
#

Secondary structure (DSSP, 8-state):
-PPPEE--HHHHHHHHHHHHHTTSS-TT-----EEEE--EE---TT-EE-TTSSEEEEEEEEEETTEEEEEEEE-TTS-TTTTHHHHHHHHHHH-

Radius of gyration: 14.42 Å; chains: 1; bounding box: 40×23×40 Å

pLDDT: mean 82.27, std 9.42, range [52.41, 93.38]

Organism: Escherichia coli (NCBI:txid562)